Protein AF-A0AAW8L670-F1 (afdb_monomer)

Solvent-accessible surfa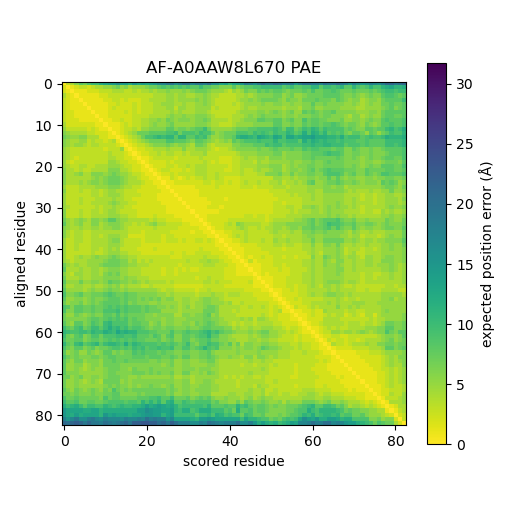ce area (backbone atoms only — not comparable to full-atom values): 5160 Å² total; per-residue (Å²): 108,71,73,59,54,50,38,56,56,30,49,79,81,71,44,88,66,86,85,80,91,70,92,52,55,67,58,45,51,50,36,37,75,74,62,78,40,98,70,71,91,60,56,42,78,68,38,35,83,70,23,57,65,42,48,54,61,74,37,91,76,58,58,79,45,71,69,54,42,53,52,52,54,52,48,53,72,34,82,88,45,62,94

Sequence (83 aa):
ALAKDYALEAKNWGADLSLKAYVDERIAAEDLKVGKCDGAIISGLRGRQFNKYTGSLDAVGALTNMKTAINAYKLLSSPMAAK

Foldseek 3Di:
DVVVVCQVVCVVVPDHDDDDDDPDVVVVLVCVVVVVDPDDDHQLVSVCVFFVCSVQCPDVPSDVDPVSVVVSVVVCVDPVRRD

Mean predicted aligned error: 5.2 Å

Secondary structure (DSSP, 8-state):
-HHHHHHHHHHHTT--------S-HHHHHHHHHTTSSS-----HHHHTTT-TTHHHHTSTTS--SHHHHHHHHHHHTSGGG--

Radius of gyration: 13.87 Å; Cα contacts (8 Å, |Δi|>4): 58; chains: 1; bounding box: 33×30×33 Å

pLDDT: mean 86.98, std 6.19, range [57.09, 94.12]

Structure (mmCIF, N/CA/C/O backbone):
data_AF-A0AAW8L670-F1
#
_entry.id   AF-A0AAW8L670-F1
#
loop_
_atom_site.group_PDB
_atom_site.id
_atom_site.type_symbol
_atom_site.label_atom_id
_atom_site.label_alt_id
_atom_site.label_comp_id
_atom_site.label_asym_id
_atom_site.label_entity_id
_atom_site.label_seq_id
_atom_site.pdbx_PDB_ins_code
_atom_site.Cartn_x
_atom_site.Cartn_y
_atom_site.Cartn_z
_atom_site.occupancy
_atom_site.B_iso_or_equiv
_atom_site.auth_seq_id
_atom_site.auth_comp_id
_atom_site.auth_asym_id
_atom_site.auth_atom_id
_atom_site.pdbx_PDB_model_num
ATOM 1 N N . ALA A 1 1 ? 7.170 -11.142 6.070 1.00 62.53 1 ALA A N 1
ATOM 2 C CA . ALA A 1 1 ? 8.246 -10.281 6.594 1.00 62.53 1 ALA A CA 1
ATOM 3 C C . ALA A 1 1 ? 7.837 -8.816 6.447 1.00 62.53 1 ALA A C 1
ATOM 5 O O . ALA A 1 1 ? 7.400 -8.261 7.441 1.00 62.53 1 ALA A O 1
ATOM 6 N N . LEU A 1 2 ? 7.728 -8.293 5.217 1.00 78.56 2 LEU A N 1
ATOM 7 C CA . LEU A 1 2 ? 7.364 -6.899 4.880 1.00 78.56 2 LEU A CA 1
ATOM 8 C C . LEU A 1 2 ? 6.369 -6.173 5.811 1.00 78.56 2 LEU A C 1
ATOM 10 O O . LEU A 1 2 ? 6.702 -5.128 6.353 1.00 78.56 2 LEU A O 1
ATOM 14 N N . ALA A 1 3 ? 5.164 -6.712 6.034 1.00 84.25 3 ALA A N 1
ATOM 15 C CA . ALA A 1 3 ? 4.154 -6.040 6.864 1.00 84.25 3 ALA A CA 1
ATOM 16 C C . ALA A 1 3 ? 4.568 -5.887 8.340 1.00 84.25 3 ALA A C 1
ATOM 18 O O . ALA A 1 3 ? 4.268 -4.879 8.971 1.00 84.25 3 ALA A O 1
ATOM 19 N N . LYS A 1 4 ? 5.263 -6.892 8.890 1.00 86.88 4 LYS A N 1
ATOM 20 C CA . LYS A 1 4 ? 5.739 -6.886 10.281 1.00 86.88 4 LYS A CA 1
ATOM 21 C C . LYS A 1 4 ? 6.918 -5.938 10.454 1.00 86.88 4 LYS A C 1
ATOM 23 O O . LYS A 1 4 ? 6.962 -5.228 11.449 1.00 86.88 4 LYS A O 1
ATOM 28 N N . ASP A 1 5 ? 7.814 -5.900 9.472 1.00 89.06 5 ASP A N 1
ATOM 29 C CA . ASP A 1 5 ? 8.962 -4.991 9.473 1.00 89.06 5 ASP A CA 1
ATOM 30 C C . ASP A 1 5 ? 8.483 -3.536 9.390 1.00 89.06 5 ASP A C 1
ATOM 32 O O . ASP A 1 5 ? 8.949 -2.683 10.139 1.00 89.06 5 ASP A O 1
ATOM 36 N N . TYR A 1 6 ? 7.467 -3.272 8.560 1.00 85.25 6 TYR A N 1
ATOM 37 C CA . TYR A 1 6 ? 6.846 -1.952 8.478 1.00 85.25 6 TYR A CA 1
ATOM 38 C C . TYR A 1 6 ? 6.123 -1.567 9.769 1.00 85.25 6 TYR A C 1
ATOM 40 O O . TYR A 1 6 ? 6.247 -0.436 10.211 1.00 85.25 6 TYR A O 1
ATOM 48 N N . ALA A 1 7 ? 5.410 -2.497 10.414 1.00 87.81 7 ALA A N 1
ATOM 49 C CA . ALA A 1 7 ? 4.791 -2.239 11.715 1.00 87.81 7 ALA A CA 1
ATOM 50 C C . ALA A 1 7 ? 5.814 -2.003 12.831 1.00 87.81 7 ALA A C 1
ATOM 52 O O . ALA A 1 7 ? 5.544 -1.232 13.746 1.00 87.81 7 ALA A O 1
ATOM 53 N N . LEU A 1 8 ? 6.979 -2.650 12.764 1.00 90.69 8 LEU A N 1
ATOM 54 C CA . LEU A 1 8 ? 8.063 -2.428 13.712 1.00 90.69 8 LEU A CA 1
ATOM 55 C C . LEU A 1 8 ? 8.674 -1.037 13.529 1.00 90.69 8 LEU A C 1
ATOM 57 O O . LEU A 1 8 ? 8.762 -0.287 14.497 1.00 90.69 8 LEU A O 1
ATOM 61 N N . GLU A 1 9 ? 9.024 -0.671 12.294 1.00 90.19 9 GLU A N 1
ATOM 62 C CA . GLU A 1 9 ? 9.533 0.669 11.983 1.00 90.19 9 GLU A CA 1
ATOM 63 C C . GLU A 1 9 ? 8.483 1.739 12.283 1.00 90.19 9 GLU A C 1
ATOM 65 O O . GLU A 1 9 ? 8.796 2.820 12.778 1.00 90.19 9 GLU A O 1
ATOM 70 N N . ALA A 1 10 ? 7.208 1.402 12.083 1.00 87.75 10 ALA A N 1
ATOM 71 C CA . ALA A 1 10 ? 6.121 2.303 12.379 1.00 87.75 10 ALA A CA 1
ATOM 72 C C . ALA A 1 10 ? 5.973 2.621 13.874 1.00 87.75 10 ALA A C 1
ATOM 74 O O . ALA A 1 10 ? 5.335 3.600 14.239 1.00 87.75 10 ALA A O 1
ATOM 75 N N . LYS A 1 11 ? 6.602 1.876 14.780 1.00 89.75 11 LYS A N 1
ATOM 76 C CA . LYS A 1 11 ? 6.635 2.299 16.185 1.00 89.75 11 LYS A CA 1
ATOM 77 C C . LYS A 1 11 ? 7.582 3.478 16.408 1.00 89.75 11 LYS A C 1
ATOM 79 O O . LYS A 1 11 ? 7.323 4.292 17.290 1.00 89.75 11 LYS A O 1
ATOM 84 N N . ASN A 1 12 ? 8.621 3.626 15.584 1.00 90.38 12 ASN A N 1
ATOM 85 C CA . ASN A 1 12 ? 9.640 4.666 15.750 1.00 90.38 12 ASN A CA 1
ATOM 86 C C . ASN A 1 12 ? 9.106 6.079 15.462 1.00 90.38 1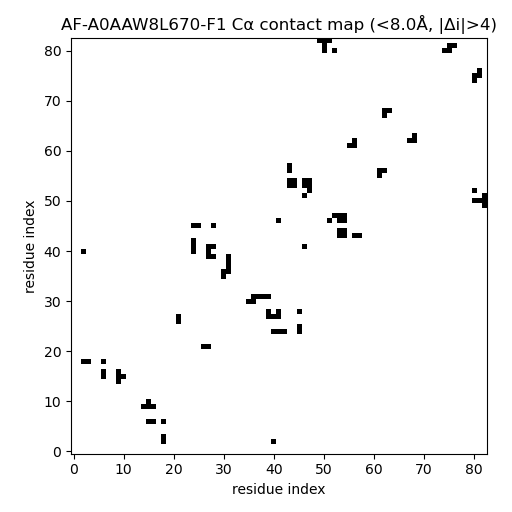2 ASN A C 1
ATOM 88 O O . ASN A 1 12 ? 9.495 7.027 16.137 1.00 90.38 12 ASN A O 1
ATOM 92 N N . TRP A 1 13 ? 8.191 6.236 14.499 1.00 87.50 13 TRP A N 1
ATOM 93 C CA . TRP A 1 13 ? 7.520 7.517 14.194 1.00 87.50 13 TRP A CA 1
ATOM 94 C C . TRP A 1 13 ? 6.199 7.725 14.981 1.00 87.50 13 TRP A C 1
ATOM 96 O O . TRP A 1 13 ? 5.451 8.654 14.688 1.00 87.50 13 TRP A O 1
ATOM 106 N N . GLY A 1 14 ? 5.890 6.855 15.958 1.00 87.81 14 GLY A N 1
ATOM 107 C CA . GLY A 1 14 ? 4.720 6.975 16.840 1.00 87.81 14 GLY A CA 1
ATOM 108 C C . GLY A 1 14 ? 3.386 6.423 16.316 1.00 87.81 14 GLY A C 1
ATOM 109 O O . GLY A 1 14 ? 2.348 6.785 16.867 1.00 87.81 14 GLY A O 1
ATOM 110 N N . ALA A 1 15 ? 3.372 5.559 15.292 1.00 87.56 15 ALA A N 1
ATOM 111 C CA . ALA A 1 15 ? 2.142 4.940 14.787 1.00 87.56 15 ALA A CA 1
ATOM 112 C C . ALA A 1 15 ? 2.018 3.478 15.246 1.00 87.56 15 ALA A C 1
ATOM 114 O O . ALA A 1 15 ? 2.889 2.651 14.983 1.00 87.56 15 ALA A O 1
ATOM 115 N N . ASP A 1 16 ? 0.906 3.124 15.888 1.00 87.31 16 ASP A N 1
ATOM 116 C CA . ASP A 1 16 ? 0.632 1.731 16.248 1.00 87.31 16 ASP A CA 1
ATOM 117 C C . ASP A 1 16 ? -0.230 1.064 15.168 1.00 87.31 16 ASP A C 1
ATOM 119 O O . ASP A 1 16 ? -1.393 1.417 14.970 1.00 87.31 16 ASP A O 1
ATOM 123 N N . LEU A 1 17 ? 0.359 0.124 14.422 1.00 87.75 17 LEU A N 1
ATOM 124 C CA . LEU A 1 17 ? -0.312 -0.564 13.318 1.00 87.75 17 LEU A CA 1
ATOM 125 C C . LEU A 1 17 ? -0.866 -1.919 13.772 1.00 87.75 17 LEU A C 1
ATOM 127 O O . LEU A 1 17 ? -0.112 -2.834 14.111 1.00 87.75 17 LEU A O 1
ATOM 131 N N . SER A 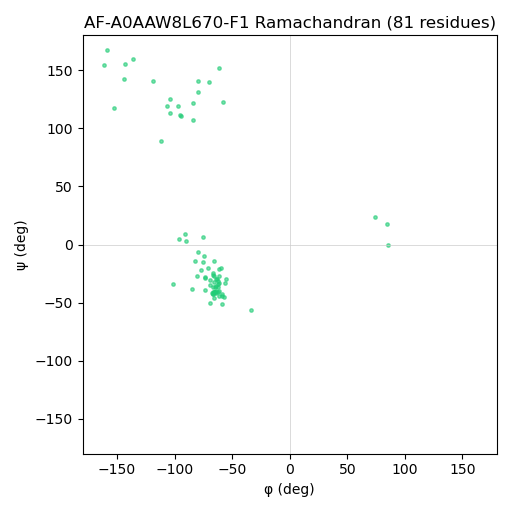1 18 ? -2.187 -2.086 13.684 1.00 88.94 18 SER A N 1
ATOM 132 C CA . SER A 1 18 ? -2.839 -3.389 13.849 1.00 88.94 18 SER A CA 1
ATOM 133 C C . SER A 1 18 ? -2.811 -4.163 12.531 1.00 88.94 18 SER A C 1
ATOM 135 O O . SER A 1 18 ? -3.503 -3.829 11.568 1.00 88.94 18 SER A O 1
ATOM 137 N N . LEU A 1 19 ? -1.974 -5.199 12.463 1.00 89.12 19 LEU A N 1
ATOM 138 C CA . LEU A 1 19 ? -1.821 -6.012 11.259 1.00 89.12 19 LEU A CA 1
ATOM 139 C C . LEU A 1 19 ? -2.898 -7.096 11.175 1.00 89.12 19 LEU A C 1
ATOM 141 O O . LEU A 1 19 ? -2.958 -7.994 12.014 1.00 89.12 19 LEU A O 1
ATOM 145 N N . LYS A 1 20 ? -3.671 -7.084 10.087 1.00 90.38 20 LYS A N 1
ATOM 146 C CA . LYS A 1 20 ? -4.592 -8.165 9.724 1.00 90.38 20 LYS A CA 1
ATOM 147 C C . LYS A 1 20 ? -4.040 -8.950 8.539 1.00 90.38 20 LYS A C 1
ATOM 149 O O . LYS A 1 20 ? -3.816 -8.398 7.464 1.00 90.38 20 LYS A O 1
ATOM 154 N N . ALA A 1 21 ? -3.805 -10.242 8.741 1.00 90.12 21 ALA A N 1
ATOM 155 C CA . ALA A 1 21 ? -3.322 -11.119 7.683 1.00 90.12 21 ALA A CA 1
ATOM 156 C C . ALA A 1 21 ? -4.476 -11.549 6.768 1.00 90.12 21 ALA A C 1
ATOM 158 O O . ALA A 1 21 ? -5.510 -12.020 7.242 1.00 90.12 21 ALA A O 1
ATOM 159 N N . TYR A 1 22 ? -4.263 -11.430 5.460 1.00 88.75 22 TYR A N 1
ATOM 160 C CA . TYR A 1 22 ? -5.159 -11.947 4.431 1.00 88.75 22 TYR A CA 1
ATOM 161 C C . TYR A 1 22 ? -4.415 -12.972 3.580 1.00 88.75 22 TYR A C 1
ATOM 163 O O . TYR A 1 22 ? -3.241 -12.789 3.264 1.00 88.75 22 TYR A O 1
ATOM 171 N N . VAL A 1 23 ? -5.114 -14.044 3.212 1.00 89.75 23 VAL A N 1
ATOM 172 C CA . VAL A 1 23 ? -4.614 -15.039 2.249 1.00 89.75 23 VAL A CA 1
ATOM 173 C C . VAL A 1 23 ? -4.906 -14.584 0.817 1.00 89.75 23 VAL A C 1
ATOM 175 O O . VAL A 1 23 ? -4.069 -14.747 -0.063 1.00 89.75 23 VAL A O 1
ATOM 178 N N . ASP A 1 24 ? -6.076 -13.977 0.595 1.00 91.06 24 ASP A N 1
ATOM 179 C CA . ASP A 1 24 ? -6.488 -13.418 -0.694 1.00 91.06 24 ASP A CA 1
ATOM 180 C C . ASP A 1 24 ? -6.360 -11.886 -0.668 1.00 91.06 24 ASP A C 1
ATOM 182 O O . ASP A 1 24 ? -7.104 -11.193 0.035 1.00 91.06 24 ASP A O 1
ATOM 186 N N . GLU A 1 25 ? -5.428 -11.349 -1.460 1.00 89.94 25 GLU A N 1
ATOM 187 C CA . GLU A 1 25 ? -5.213 -9.902 -1.615 1.00 89.94 25 GLU A CA 1
ATOM 188 C C . GLU A 1 25 ? -6.437 -9.169 -2.182 1.00 89.94 25 GLU A C 1
ATOM 190 O O . GLU A 1 25 ? -6.581 -7.963 -1.986 1.00 89.94 25 GLU A O 1
ATOM 195 N N . ARG A 1 26 ? -7.355 -9.875 -2.854 1.00 90.69 26 ARG A N 1
ATOM 196 C CA . ARG A 1 26 ? -8.603 -9.291 -3.348 1.00 90.69 26 ARG A CA 1
ATOM 197 C C . ARG A 1 26 ? -9.476 -8.814 -2.195 1.00 90.69 26 ARG A C 1
ATOM 199 O O . ARG A 1 26 ? -10.061 -7.744 -2.294 1.00 90.69 26 ARG A O 1
ATOM 206 N N . ILE A 1 27 ? -9.533 -9.573 -1.099 1.00 92.94 27 ILE A N 1
ATOM 207 C CA . ILE A 1 27 ? -10.307 -9.189 0.087 1.00 92.94 27 ILE A CA 1
ATOM 208 C C . ILE A 1 27 ? -9.667 -7.965 0.748 1.00 92.94 27 ILE A C 1
ATOM 210 O O . ILE A 1 27 ? -10.374 -7.030 1.106 1.00 92.94 27 ILE A O 1
ATOM 214 N N . ALA A 1 28 ? -8.334 -7.935 0.844 1.00 92.44 28 ALA A N 1
ATOM 215 C CA . ALA A 1 28 ? -7.608 -6.786 1.384 1.00 92.44 28 ALA A CA 1
ATOM 216 C C . ALA A 1 28 ? -7.835 -5.511 0.549 1.00 92.44 28 ALA A C 1
ATOM 218 O O . ALA A 1 28 ? -8.024 -4.433 1.106 1.00 92.44 28 ALA A O 1
ATOM 219 N N . ALA A 1 29 ? -7.866 -5.634 -0.782 1.00 92.88 29 ALA A N 1
ATOM 220 C CA . ALA A 1 29 ? -8.155 -4.515 -1.670 1.00 92.88 29 ALA A CA 1
ATOM 221 C C . ALA A 1 29 ? -9.601 -4.009 -1.527 1.00 92.88 29 ALA A C 1
ATOM 223 O O . ALA A 1 29 ? -9.819 -2.802 -1.474 1.00 92.88 29 ALA A O 1
ATOM 224 N N . GLU A 1 30 ? -10.590 -4.900 -1.430 1.00 92.88 30 GLU A N 1
ATOM 225 C CA . GLU A 1 30 ? -11.980 -4.481 -1.211 1.00 92.88 30 GLU A CA 1
ATOM 226 C C . GLU A 1 30 ? -12.173 -3.837 0.167 1.00 92.88 30 GLU A C 1
ATOM 228 O O . GLU A 1 30 ? -12.834 -2.807 0.263 1.00 92.88 30 GLU A O 1
ATOM 233 N N . ASP A 1 31 ? -11.556 -4.381 1.221 1.00 92.69 31 ASP A N 1
ATOM 234 C CA . ASP A 1 31 ? -11.624 -3.797 2.564 1.00 92.69 31 ASP A CA 1
ATOM 235 C C . ASP A 1 31 ? -10.969 -2.399 2.614 1.00 92.69 31 ASP A C 1
ATOM 237 O O . ASP A 1 31 ? -11.513 -1.506 3.267 1.00 92.69 31 ASP A O 1
ATOM 241 N N . LEU A 1 32 ? -9.886 -2.165 1.859 1.00 92.56 32 LEU A N 1
ATOM 242 C CA . LEU A 1 32 ? -9.308 -0.826 1.675 1.00 92.56 32 LEU A CA 1
ATOM 243 C C . LEU A 1 32 ? -10.267 0.103 0.916 1.00 92.56 32 LEU A C 1
ATOM 245 O O . LEU A 1 32 ? -10.500 1.238 1.320 1.00 92.56 32 LEU A O 1
ATOM 249 N N . LYS A 1 33 ? -10.857 -0.384 -0.179 1.00 90.94 33 LYS A N 1
ATOM 250 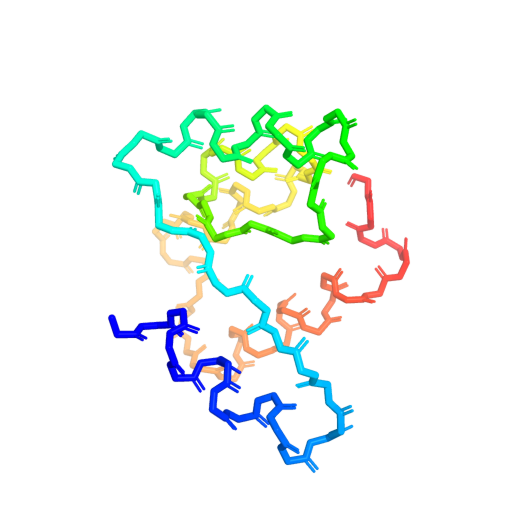C CA . LYS A 1 33 ? -11.765 0.394 -1.033 1.00 90.94 33 LYS A CA 1
ATOM 251 C C . LYS A 1 33 ? -13.023 0.859 -0.301 1.00 90.94 33 LYS A C 1
ATOM 253 O O . LYS A 1 33 ? -13.503 1.958 -0.561 1.00 90.94 33 LYS A O 1
ATOM 258 N N . VAL A 1 34 ? -13.558 0.030 0.594 1.00 94.12 34 VAL A N 1
ATOM 259 C CA . VAL A 1 34 ? -14.741 0.355 1.410 1.00 94.12 34 VAL A CA 1
ATOM 260 C C . VAL A 1 34 ? -14.388 1.033 2.740 1.00 94.12 34 VAL A C 1
ATOM 262 O O . VAL A 1 34 ? -15.288 1.298 3.532 1.00 94.12 34 VAL A O 1
ATOM 265 N N . GLY A 1 35 ? -13.105 1.320 2.997 1.00 89.62 35 GLY A N 1
ATOM 266 C CA . GLY A 1 35 ? -12.652 2.067 4.175 1.00 89.62 35 GLY A CA 1
ATOM 267 C C . GLY A 1 35 ? -12.696 1.288 5.491 1.00 89.62 35 GLY A C 1
ATOM 268 O O . GLY A 1 35 ? -12.774 1.888 6.557 1.00 89.62 35 GLY A O 1
ATOM 269 N N . LYS A 1 36 ? -12.660 -0.049 5.451 1.00 91.75 36 LYS A N 1
ATOM 270 C CA . LYS A 1 36 ? -12.535 -0.876 6.667 1.00 91.75 36 LYS A CA 1
ATOM 271 C C . LYS A 1 36 ? -11.118 -0.879 7.242 1.00 91.75 36 LYS A C 1
ATOM 273 O O . LYS A 1 36 ? -10.934 -1.336 8.369 1.00 91.75 36 LYS A O 1
ATOM 278 N N . CYS A 1 37 ? -10.126 -0.439 6.473 1.00 91.88 37 CYS A N 1
ATOM 279 C CA . CYS A 1 37 ? -8.755 -0.248 6.927 1.00 91.88 37 CYS A CA 1
ATOM 280 C C . CYS A 1 37 ? -8.124 0.985 6.272 1.00 91.88 37 CYS A C 1
ATOM 282 O O . CYS A 1 37 ? -8.505 1.374 5.169 1.00 91.88 37 CYS A O 1
ATOM 284 N N . ASP A 1 38 ? -7.123 1.556 6.944 1.00 89.25 38 ASP A N 1
ATOM 285 C CA . ASP A 1 38 ? -6.401 2.749 6.478 1.00 89.25 38 ASP A CA 1
ATOM 286 C C . ASP A 1 38 ? -5.297 2.427 5.456 1.00 89.25 38 ASP A C 1
ATOM 288 O O . ASP A 1 38 ? -4.774 3.313 4.781 1.00 89.25 38 ASP A O 1
ATOM 292 N N . GLY A 1 39 ? -4.922 1.151 5.327 1.00 89.12 39 GLY A N 1
ATOM 293 C CA . GLY A 1 39 ? -3.876 0.708 4.413 1.00 89.12 39 GLY A CA 1
ATOM 294 C C . GLY A 1 39 ? -3.935 -0.788 4.124 1.00 89.12 39 GLY A C 1
ATOM 295 O O . GLY A 1 39 ? -4.432 -1.579 4.928 1.00 89.12 39 GLY A O 1
ATOM 296 N N . ALA A 1 40 ? -3.411 -1.179 2.962 1.00 91.50 40 ALA A N 1
ATOM 297 C CA . ALA A 1 40 ? -3.269 -2.575 2.571 1.00 91.50 40 ALA A CA 1
ATOM 298 C C . ALA A 1 40 ? -1.982 -2.787 1.768 1.00 91.50 40 ALA A C 1
ATOM 300 O O . ALA A 1 40 ? -1.603 -1.960 0.939 1.00 91.50 40 ALA A O 1
ATOM 301 N N . ILE A 1 41 ? -1.329 -3.925 1.997 1.00 89.25 41 ILE A N 1
ATOM 302 C CA . ILE A 1 41 ? -0.215 -4.394 1.172 1.00 89.25 41 ILE A CA 1
ATOM 303 C C . ILE A 1 41 ? -0.802 -5.348 0.137 1.00 89.25 41 ILE A C 1
ATOM 305 O O . ILE A 1 41 ? -1.280 -6.427 0.482 1.00 89.25 41 ILE A O 1
ATOM 309 N N . ILE A 1 42 ? -0.786 -4.922 -1.120 1.00 90.81 42 ILE A N 1
ATOM 310 C CA . ILE A 1 42 ? -1.358 -5.630 -2.267 1.00 90.81 42 ILE A CA 1
ATOM 311 C C . ILE A 1 42 ? -0.378 -5.563 -3.440 1.00 90.81 42 ILE A C 1
ATOM 313 O O . ILE A 1 42 ? 0.496 -4.694 -3.469 1.00 90.81 42 ILE A O 1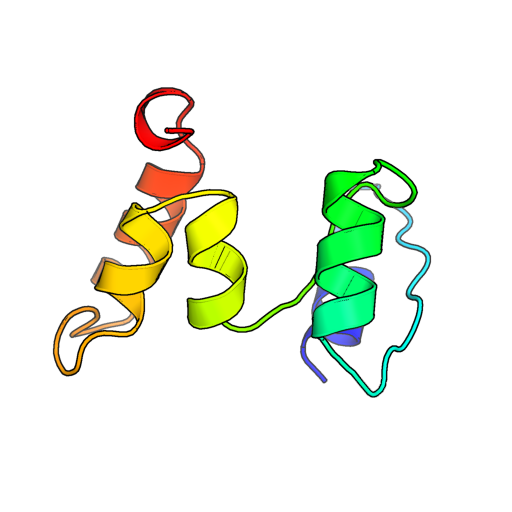
ATOM 317 N N . SER A 1 43 ? -0.508 -6.460 -4.416 1.00 89.00 43 SER A N 1
ATOM 318 C CA . SER A 1 43 ? 0.274 -6.363 -5.654 1.00 89.00 43 SER A CA 1
ATOM 319 C C . SER A 1 43 ? -0.031 -5.065 -6.411 1.00 89.00 43 SER A C 1
ATOM 321 O O . SER A 1 43 ? -1.151 -4.546 -6.351 1.00 89.00 43 SER A O 1
ATOM 323 N N . GLY A 1 44 ? 0.929 -4.545 -7.184 1.00 86.31 44 GLY A N 1
ATOM 324 C CA . GLY A 1 44 ? 0.696 -3.346 -7.996 1.00 86.31 44 GLY A CA 1
ATOM 325 C C . GLY A 1 44 ? -0.414 -3.543 -9.037 1.00 86.31 44 GLY A C 1
ATOM 326 O O . GLY A 1 44 ? -1.160 -2.607 -9.320 1.00 86.31 44 GLY A O 1
ATOM 327 N N . LEU A 1 45 ? -0.660 -4.780 -9.494 1.00 86.50 45 LEU A N 1
ATOM 328 C CA . LEU A 1 45 ? -1.842 -5.137 -10.293 1.00 86.50 45 LEU A CA 1
ATOM 329 C C . LEU A 1 45 ? -3.160 -4.792 -9.585 1.00 86.50 45 LEU A C 1
ATOM 331 O O . LEU A 1 45 ? -4.045 -4.202 -10.206 1.00 86.50 45 LEU A O 1
ATOM 335 N N . A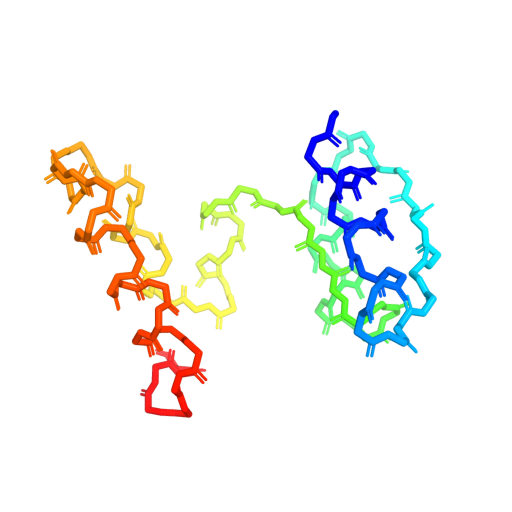RG A 1 46 ? -3.292 -5.117 -8.293 1.00 88.81 46 ARG A N 1
ATOM 336 C CA . ARG A 1 46 ? -4.444 -4.707 -7.471 1.00 88.81 46 ARG A CA 1
ATOM 337 C C . ARG A 1 46 ? -4.392 -3.226 -7.112 1.00 88.81 46 ARG A C 1
ATOM 339 O O . ARG A 1 46 ? -5.447 -2.618 -6.967 1.00 88.81 46 ARG A O 1
ATOM 346 N N . GLY A 1 47 ? -3.201 -2.641 -7.014 1.00 89.06 47 GLY A N 1
ATOM 347 C CA . GLY A 1 47 ? -2.973 -1.211 -6.794 1.00 89.06 47 GLY A CA 1
AT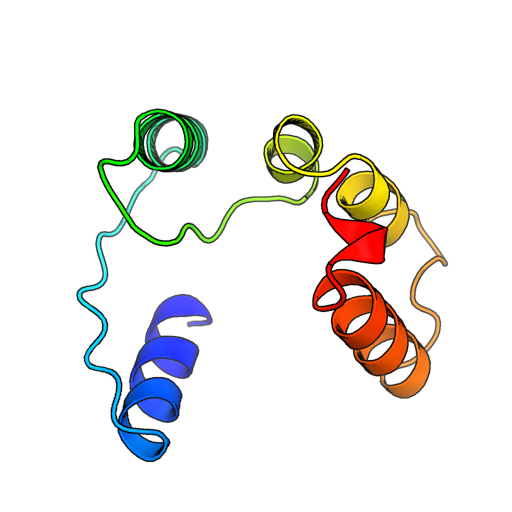OM 348 C C . GLY A 1 47 ? -3.496 -0.314 -7.921 1.00 89.06 47 GLY A C 1
ATOM 349 O O . GLY A 1 47 ? -3.947 0.799 -7.652 1.00 89.06 47 GLY A O 1
ATOM 350 N N . ARG A 1 48 ? -3.537 -0.808 -9.170 1.00 87.25 48 ARG A N 1
ATOM 351 C CA . ARG A 1 48 ? -4.004 -0.050 -10.352 1.00 87.25 48 ARG A CA 1
ATOM 352 C C . ARG A 1 48 ? -5.406 0.537 -10.216 1.00 87.25 48 ARG A C 1
ATOM 354 O O . ARG A 1 48 ? -5.684 1.562 -10.832 1.00 87.25 48 ARG A O 1
ATOM 361 N N . GLN A 1 49 ? -6.282 -0.100 -9.439 1.00 86.56 49 GLN A N 1
ATOM 362 C CA . GLN A 1 49 ? -7.636 0.408 -9.201 1.00 86.56 49 GLN A CA 1
ATOM 363 C C . GLN A 1 49 ? -7.662 1.659 -8.305 1.00 86.56 49 GLN A C 1
ATOM 365 O O . GLN A 1 49 ? -8.642 2.395 -8.332 1.00 86.56 49 GLN A O 1
ATOM 370 N N . PHE A 1 50 ? -6.594 1.895 -7.535 1.00 86.94 50 PHE A N 1
ATOM 371 C CA . PHE A 1 50 ? -6.420 3.061 -6.668 1.00 86.94 50 PHE A CA 1
ATOM 372 C C . PHE A 1 50 ? -5.501 4.108 -7.299 1.00 86.94 50 PHE A C 1
ATOM 374 O O . PHE A 1 50 ? -5.705 5.299 -7.104 1.00 86.94 50 PHE A O 1
ATOM 381 N N . ASN A 1 51 ? -4.489 3.670 -8.054 1.00 85.50 51 ASN A N 1
ATOM 382 C CA . ASN A 1 51 ? -3.533 4.553 -8.708 1.00 85.50 51 ASN A CA 1
ATOM 383 C C . ASN A 1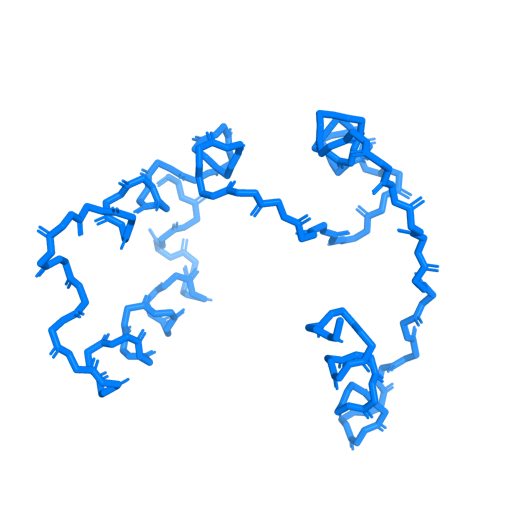 51 ? -2.957 3.892 -9.965 1.00 85.50 51 ASN A C 1
ATOM 385 O O . ASN A 1 51 ? -2.255 2.880 -9.881 1.00 85.50 51 ASN A O 1
ATOM 389 N N . LYS A 1 52 ? -3.200 4.484 -11.138 1.00 83.62 52 LYS A N 1
ATOM 390 C CA . LYS A 1 52 ? -2.765 3.914 -12.424 1.00 83.62 52 LYS A CA 1
ATOM 391 C C . LYS A 1 52 ? -1.241 3.829 -12.561 1.00 83.62 52 LYS A C 1
ATOM 393 O O . LYS A 1 52 ? -0.753 2.914 -13.224 1.00 83.62 52 LYS A O 1
ATOM 398 N N . TYR A 1 53 ? -0.494 4.731 -11.920 1.00 83.75 53 TYR A N 1
ATOM 399 C CA . TYR A 1 53 ? 0.970 4.789 -11.986 1.00 83.75 53 TYR A CA 1
ATOM 400 C C . TYR A 1 53 ? 1.643 3.572 -11.341 1.00 83.75 53 TYR A C 1
ATOM 402 O O . TYR A 1 53 ? 2.716 3.161 -11.778 1.00 83.75 53 TYR A O 1
ATOM 410 N N . THR A 1 54 ? 0.991 2.936 -10.361 1.00 84.56 54 THR A N 1
ATOM 411 C CA . THR A 1 54 ? 1.509 1.714 -9.712 1.00 84.56 54 THR A CA 1
ATOM 412 C C . THR A 1 54 ? 1.786 0.602 -10.723 1.00 84.56 54 THR A C 1
ATOM 414 O O . THR A 1 54 ? 2.776 -0.112 -10.608 1.00 84.56 54 THR A O 1
ATOM 417 N N . GLY A 1 55 ? 0.984 0.526 -11.788 1.00 82.44 55 GLY A N 1
ATOM 418 C CA . GLY A 1 55 ? 1.170 -0.438 -12.862 1.00 82.44 55 GLY A CA 1
ATOM 419 C C . GLY A 1 55 ? 2.435 -0.246 -13.693 1.00 82.44 55 GLY A C 1
ATOM 420 O O . GLY A 1 55 ? 2.885 -1.219 -14.294 1.00 82.44 55 GLY A O 1
ATOM 421 N N . SER A 1 56 ? 2.975 0.973 -13.744 1.00 84.81 56 SER A N 1
ATOM 422 C CA . SER A 1 56 ? 4.214 1.297 -14.455 1.00 84.81 56 SER A CA 1
ATOM 423 C C . SER A 1 56 ? 5.450 0.919 -13.642 1.00 84.81 56 SER A C 1
ATOM 425 O O . SER A 1 56 ? 6.482 0.623 -14.231 1.00 84.81 56 SER A O 1
ATOM 427 N N . LEU A 1 57 ? 5.349 0.901 -12.308 1.00 86.62 57 LEU A N 1
ATOM 428 C CA . LEU A 1 57 ? 6.453 0.511 -11.424 1.00 86.62 57 LEU A CA 1
ATOM 429 C C . LEU A 1 57 ? 6.778 -0.983 -11.510 1.00 86.62 57 LEU A C 1
ATOM 431 O O . LEU A 1 57 ? 7.938 -1.358 -11.370 1.00 86.62 57 LEU A O 1
ATOM 435 N N . ASP A 1 58 ? 5.769 -1.806 -11.797 1.00 84.31 58 ASP A N 1
ATOM 436 C CA . ASP A 1 58 ? 5.908 -3.256 -11.970 1.00 84.31 58 ASP A CA 1
ATOM 437 C C . ASP A 1 58 ? 6.451 -3.653 -13.358 1.00 84.31 58 ASP A C 1
ATOM 439 O O . ASP A 1 58 ? 6.696 -4.834 -13.616 1.00 84.31 58 ASP A O 1
ATOM 443 N N . ALA A 1 59 ? 6.619 -2.704 -14.287 1.00 87.12 59 ALA A N 1
ATOM 444 C CA . ALA A 1 59 ? 7.138 -3.013 -15.614 1.00 87.12 59 ALA A CA 1
ATOM 445 C C . ALA A 1 59 ? 8.627 -3.393 -15.553 1.00 87.12 59 ALA A C 1
ATOM 447 O O . ALA A 1 59 ? 9.429 -2.769 -14.851 1.00 87.12 59 ALA A O 1
ATOM 448 N N . VAL A 1 60 ? 9.017 -4.405 -16.333 1.00 86.88 60 VAL A N 1
ATOM 449 C CA . VAL A 1 60 ? 10.418 -4.836 -16.425 1.00 86.88 60 VAL A CA 1
ATOM 450 C C . VAL A 1 60 ? 11.281 -3.655 -16.878 1.00 86.88 60 VAL A C 1
ATOM 452 O O . VAL A 1 60 ? 11.037 -3.064 -17.926 1.00 86.88 60 VAL A O 1
ATOM 455 N N . GLY A 1 61 ? 12.284 -3.307 -16.071 1.00 86.88 61 GLY A N 1
ATOM 456 C CA . GLY A 1 61 ? 13.184 -2.182 -16.337 1.00 86.88 61 GLY A CA 1
ATOM 457 C C . GLY A 1 61 ? 12.690 -0.810 -15.861 1.00 86.88 61 GLY A C 1
ATOM 458 O O . GLY A 1 61 ? 13.428 0.159 -16.012 1.00 86.88 61 GLY A O 1
ATOM 459 N N . ALA A 1 62 ? 11.504 -0.701 -15.247 1.00 86.31 62 ALA A N 1
ATOM 460 C CA . ALA A 1 62 ? 11.000 0.574 -14.724 1.00 86.31 62 ALA A CA 1
ATOM 461 C C . ALA A 1 62 ? 11.847 1.121 -13.564 1.00 86.31 62 ALA A C 1
ATOM 463 O O . ALA A 1 62 ? 12.132 2.317 -13.495 1.00 86.31 62 ALA A O 1
ATOM 464 N N . LEU A 1 63 ? 12.286 0.241 -12.662 1.00 89.44 63 LEU A N 1
ATOM 465 C CA . LEU A 1 63 ? 13.108 0.586 -11.505 1.00 89.44 63 LEU A CA 1
ATOM 466 C C . LEU A 1 63 ? 14.515 0.007 -11.674 1.00 89.44 63 LEU A C 1
ATOM 468 O O . LEU A 1 63 ? 14.805 -1.113 -11.269 1.00 89.44 63 LEU A O 1
ATOM 472 N N . THR A 1 64 ? 15.400 0.785 -12.297 1.00 87.88 64 THR A N 1
ATOM 473 C CA . THR A 1 64 ? 16.759 0.346 -12.665 1.00 87.88 64 THR A CA 1
ATOM 474 C C . THR A 1 64 ? 17.753 0.319 -11.503 1.00 87.88 64 THR A C 1
ATOM 476 O O . THR A 1 64 ? 18.771 -0.361 -11.580 1.00 87.88 64 THR A O 1
ATOM 479 N N . ASN A 1 65 ? 17.496 1.071 -10.431 1.00 91.31 65 ASN A N 1
ATOM 480 C CA . ASN A 1 65 ? 18.304 1.087 -9.213 1.00 91.31 65 ASN A CA 1
ATOM 481 C C . ASN A 1 65 ? 17.482 1.610 -8.018 1.00 91.31 65 ASN A C 1
ATOM 483 O O . ASN A 1 65 ? 16.412 2.201 -8.189 1.00 91.31 65 ASN A O 1
ATOM 487 N N . MET A 1 66 ? 18.009 1.442 -6.800 1.00 89.88 66 MET A N 1
ATOM 488 C CA . MET A 1 66 ? 17.324 1.853 -5.564 1.00 89.88 66 MET A CA 1
ATOM 489 C C . MET A 1 66 ? 17.050 3.358 -5.476 1.00 89.88 66 MET A C 1
ATOM 491 O O . MET A 1 66 ? 16.027 3.761 -4.929 1.00 89.88 66 MET A O 1
ATOM 495 N N . LYS A 1 67 ? 17.919 4.205 -6.038 1.00 91.56 67 LYS A N 1
ATOM 496 C CA . LYS A 1 67 ? 17.712 5.660 -6.043 1.00 91.56 67 LYS A CA 1
ATOM 497 C C . LYS A 1 67 ? 16.505 6.034 -6.908 1.00 91.56 67 LYS A C 1
ATOM 499 O O . LYS A 1 67 ? 15.681 6.842 -6.485 1.00 91.56 67 LYS A O 1
ATOM 504 N N . THR A 1 68 ? 16.371 5.411 -8.079 1.00 89.62 68 THR A N 1
ATOM 505 C CA . THR A 1 68 ? 15.207 5.564 -8.961 1.00 89.62 68 THR A CA 1
ATOM 506 C C . THR A 1 68 ? 13.934 5.082 -8.270 1.00 89.62 68 THR A C 1
ATOM 508 O O . THR A 1 68 ? 12.936 5.797 -8.290 1.00 89.62 68 THR A O 1
ATOM 511 N N . ALA A 1 69 ? 13.983 3.931 -7.589 1.00 89.50 69 ALA A N 1
ATOM 512 C CA . ALA A 1 69 ? 12.850 3.412 -6.822 1.00 89.50 69 ALA A CA 1
ATOM 513 C C . ALA A 1 69 ? 12.392 4.394 -5.735 1.00 89.50 69 ALA A C 1
ATOM 515 O O . ALA A 1 69 ? 11.225 4.775 -5.703 1.00 89.50 69 ALA A O 1
ATOM 516 N N . ILE A 1 70 ? 13.311 4.881 -4.896 1.00 89.88 70 ILE A N 1
ATOM 517 C CA . ILE A 1 70 ? 12.991 5.844 -3.832 1.00 89.88 70 ILE A CA 1
ATOM 518 C C . ILE A 1 70 ? 12.384 7.129 -4.411 1.00 89.88 70 ILE A C 1
ATOM 520 O O . ILE A 1 70 ? 11.406 7.643 -3.872 1.00 89.88 70 ILE A O 1
ATOM 524 N N . ASN A 1 71 ? 12.928 7.647 -5.514 1.00 89.94 71 ASN A N 1
ATOM 525 C CA . ASN A 1 71 ? 12.389 8.844 -6.159 1.00 89.94 71 ASN A CA 1
ATOM 526 C C . ASN A 1 71 ? 10.979 8.618 -6.723 1.00 89.94 71 ASN A C 1
ATOM 528 O O . ASN A 1 71 ? 10.121 9.485 -6.568 1.00 89.94 71 ASN A O 1
ATOM 532 N N . ALA A 1 72 ? 10.721 7.457 -7.327 1.00 88.88 72 ALA A N 1
ATOM 533 C CA . ALA A 1 72 ? 9.399 7.105 -7.832 1.00 88.88 72 ALA A CA 1
ATOM 534 C C . ALA A 1 72 ? 8.364 6.989 -6.698 1.00 88.88 72 ALA A C 1
ATOM 536 O O . ALA A 1 72 ? 7.263 7.526 -6.810 1.00 88.88 72 ALA A O 1
ATOM 537 N N . TYR A 1 73 ? 8.730 6.379 -5.566 1.00 87.25 73 TYR A N 1
ATOM 538 C CA . TYR A 1 73 ? 7.855 6.319 -4.390 1.00 87.25 73 TYR A CA 1
ATOM 539 C C . TYR A 1 73 ? 7.618 7.695 -3.752 1.00 87.25 73 TYR A C 1
ATOM 541 O O . TYR A 1 73 ? 6.502 7.992 -3.333 1.00 87.25 73 TYR A O 1
ATOM 549 N N . LYS A 1 74 ? 8.623 8.580 -3.736 1.00 87.88 74 LYS A N 1
ATOM 550 C CA . LYS A 1 74 ? 8.430 9.978 -3.312 1.00 87.88 74 LYS A CA 1
ATOM 551 C C . LYS A 1 74 ? 7.453 10.716 -4.224 1.00 87.88 74 LYS A C 1
ATOM 553 O O . LYS A 1 74 ? 6.598 11.441 -3.724 1.00 87.88 74 LYS A O 1
ATOM 558 N N . LEU A 1 75 ? 7.535 10.507 -5.539 1.00 86.69 75 LEU A N 1
ATOM 559 C CA . LEU A 1 75 ? 6.568 11.073 -6.480 1.00 86.69 75 LEU A CA 1
ATOM 560 C C . LEU A 1 75 ? 5.146 10.595 -6.156 1.00 86.69 75 LEU A C 1
ATOM 562 O O . LEU A 1 75 ? 4.236 11.413 -6.105 1.00 86.69 75 LEU A O 1
ATOM 566 N N . LEU A 1 76 ? 4.975 9.301 -5.867 1.00 84.75 76 LEU A N 1
ATOM 567 C CA . LEU A 1 76 ? 3.688 8.724 -5.471 1.00 84.75 76 LEU A CA 1
ATOM 568 C C . LEU A 1 76 ? 3.126 9.292 -4.162 1.00 84.75 76 LEU A C 1
ATOM 570 O O . LEU A 1 76 ? 1.91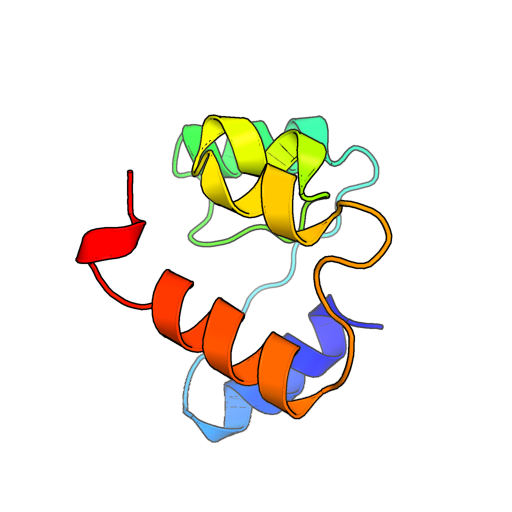2 9.381 -4.019 1.00 84.75 76 LEU A O 1
ATOM 574 N N . SER A 1 77 ? 3.986 9.697 -3.223 1.00 84.44 77 SER A N 1
ATOM 575 C CA . SER A 1 77 ? 3.557 10.358 -1.981 1.00 84.44 77 SER A CA 1
ATOM 576 C C . SER A 1 77 ? 3.105 11.813 -2.173 1.00 84.44 77 SER A C 1
ATOM 578 O O . SER A 1 77 ? 2.544 12.409 -1.255 1.00 84.44 77 SER A O 1
ATOM 580 N N . SER A 1 78 ? 3.328 12.398 -3.355 1.00 85.44 78 SER A N 1
ATOM 581 C CA . SER A 1 78 ? 2.835 13.735 -3.685 1.00 85.44 78 SER A CA 1
ATOM 582 C C . SER A 1 78 ? 1.351 13.690 -4.072 1.00 85.44 78 SER A C 1
ATOM 584 O O . SER A 1 78 ? 0.948 12.813 -4.840 1.00 85.44 78 SER A O 1
ATOM 586 N N . PRO A 1 79 ? 0.534 14.678 -3.659 1.00 76.81 79 PRO A N 1
ATOM 587 C CA . PRO A 1 79 ? -0.879 14.758 -4.041 1.00 76.81 79 PRO A CA 1
ATOM 588 C C . PRO A 1 79 ? -1.103 14.845 -5.559 1.00 76.81 79 PRO A C 1
ATOM 590 O O . PRO A 1 79 ? -2.182 14.509 -6.042 1.00 76.81 79 PRO A O 1
ATOM 593 N N . MET A 1 80 ? -0.088 15.241 -6.335 1.00 75.56 80 MET A N 1
ATOM 594 C CA . MET A 1 80 ? -0.158 15.249 -7.802 1.00 75.56 80 MET A CA 1
ATOM 595 C C . MET A 1 80 ? -0.249 13.845 -8.412 1.00 75.56 80 MET A C 1
ATOM 597 O O . MET A 1 80 ? -0.783 13.695 -9.507 1.00 75.56 80 MET A O 1
ATOM 601 N N . ALA A 1 81 ? 0.264 12.827 -7.719 1.00 73.25 81 ALA A N 1
ATOM 602 C CA . ALA A 1 81 ? 0.291 11.448 -8.192 1.00 73.25 81 ALA A CA 1
ATOM 603 C C . ALA A 1 81 ? -0.887 10.609 -7.671 1.00 73.25 81 ALA A C 1
ATOM 605 O O . ALA A 1 81 ? -0.930 9.411 -7.930 1.00 73.25 81 ALA A O 1
ATOM 606 N N . ALA A 1 82 ? -1.841 11.209 -6.951 1.00 64.44 82 ALA A N 1
ATOM 607 C CA . ALA A 1 82 ? -2.970 10.512 -6.331 1.00 64.44 82 ALA A CA 1
ATOM 608 C C . ALA A 1 82 ? -4.087 10.081 -7.315 1.00 64.44 82 ALA A C 1
ATOM 610 O O . ALA A 1 82 ? -5.134 9.617 -6.867 1.00 64.44 82 ALA A O 1
ATOM 611 N N . LYS A 1 83 ? -3.901 10.248 -8.634 1.00 57.09 83 LYS A N 1
ATOM 612 C CA . LYS A 1 83 ? -4.907 9.987 -9.681 1.00 57.09 83 LYS A CA 1
ATOM 613 C C . LYS A 1 83 ? -4.423 9.006 -10.746 1.00 57.09 83 LYS A C 1
ATOM 615 O O . LYS A 1 83 ? -3.278 9.167 -11.217 1.00 57.09 83 LYS A O 1
#